Protein AF-A0A1F2QYP4-F1 (afdb_monomer_lite)

Structure (mmCIF, N/CA/C/O backbone):
data_AF-A0A1F2QYP4-F1
#
_entry.id   AF-A0A1F2QYP4-F1
#
loop_
_atom_site.group_PDB
_atom_site.id
_atom_site.type_symbol
_atom_site.label_atom_id
_atom_site.label_alt_id
_atom_site.label_comp_id
_atom_site.label_asym_id
_atom_site.label_entity_id
_atom_site.label_seq_id
_atom_site.pdbx_PDB_ins_code
_atom_site.Cartn_x
_atom_site.Cartn_y
_atom_site.Cartn_z
_atom_site.occupancy
_atom_site.B_iso_or_equiv
_atom_site.auth_seq_id
_atom_site.auth_comp_id
_atom_site.auth_asym_id
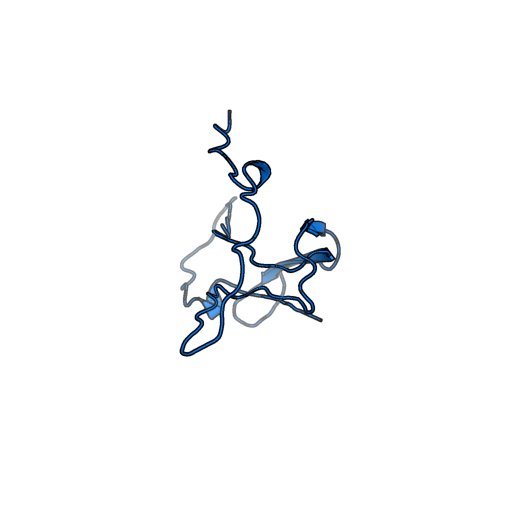_atom_site.auth_atom_id
_atom_site.pdbx_PDB_model_num
ATOM 1 N N . MET A 1 1 ? 8.974 -5.813 8.670 1.00 80.56 1 MET A N 1
ATOM 2 C CA . MET A 1 1 ? 7.892 -6.670 8.134 1.00 80.56 1 MET A CA 1
ATOM 3 C C . MET A 1 1 ? 7.254 -5.923 6.978 1.00 80.56 1 MET A C 1
ATOM 5 O O . MET A 1 1 ? 6.977 -4.745 7.155 1.00 80.56 1 MET A O 1
ATOM 9 N N . GLN A 1 2 ? 7.101 -6.557 5.816 1.00 88.19 2 GLN A N 1
ATOM 10 C CA . GLN A 1 2 ? 6.450 -5.945 4.651 1.00 88.19 2 GLN A CA 1
ATOM 11 C C . GLN A 1 2 ? 4.939 -6.205 4.720 1.00 88.19 2 GLN A C 1
ATOM 13 O O . GLN A 1 2 ? 4.536 -7.278 5.169 1.00 88.19 2 GLN A O 1
ATOM 18 N N . VAL A 1 3 ? 4.120 -5.226 4.326 1.00 92.69 3 VAL A N 1
ATOM 19 C CA . VAL A 1 3 ? 2.645 -5.342 4.365 1.00 92.69 3 VAL A CA 1
ATOM 20 C C . VAL A 1 3 ? 2.063 -5.589 2.978 1.00 92.69 3 VAL A C 1
ATOM 22 O O . VAL A 1 3 ? 1.154 -6.395 2.825 1.00 92.69 3 VAL A O 1
ATOM 25 N N . TYR A 1 4 ? 2.604 -4.906 1.975 1.00 93.94 4 TYR A N 1
ATOM 26 C CA . TYR A 1 4 ? 2.230 -5.042 0.577 1.00 93.94 4 TYR A CA 1
ATOM 27 C C . TYR A 1 4 ? 3.434 -4.678 -0.291 1.00 93.94 4 TYR A C 1
ATOM 29 O O . TYR A 1 4 ? 4.237 -3.828 0.094 1.00 93.94 4 TYR A O 1
ATOM 37 N N . GLY A 1 5 ? 3.542 -5.318 -1.449 1.00 94.75 5 GLY A N 1
ATOM 38 C CA . GLY A 1 5 ? 4.544 -5.024 -2.461 1.00 94.75 5 GLY A CA 1
ATOM 39 C C . GLY A 1 5 ? 4.055 -5.539 -3.806 1.00 94.75 5 GLY A C 1
ATOM 40 O O . GLY A 1 5 ? 3.481 -6.624 -3.881 1.00 94.75 5 GLY A O 1
ATOM 41 N N . THR A 1 6 ? 4.266 -4.749 -4.851 1.00 96.00 6 THR A N 1
ATOM 42 C CA . THR A 1 6 ? 3.953 -5.112 -6.233 1.00 96.00 6 THR A CA 1
ATOM 43 C C . THR A 1 6 ? 5.010 -4.524 -7.161 1.00 96.00 6 THR A C 1
ATOM 45 O O . THR A 1 6 ? 5.795 -3.662 -6.759 1.00 96.00 6 THR A O 1
ATOM 48 N N . ASN A 1 7 ? 5.043 -4.996 -8.397 1.00 95.81 7 ASN A N 1
ATOM 49 C CA . ASN A 1 7 ? 5.778 -4.384 -9.490 1.00 95.81 7 ASN A CA 1
ATOM 50 C C . ASN A 1 7 ? 5.115 -4.777 -10.815 1.00 95.81 7 ASN A C 1
ATOM 52 O O . ASN A 1 7 ? 4.218 -5.618 -10.868 1.00 95.81 7 ASN A O 1
ATOM 56 N N . THR A 1 8 ? 5.587 -4.179 -11.901 1.00 95.69 8 THR A N 1
ATOM 57 C CA . THR A 1 8 ? 5.034 -4.408 -13.236 1.00 95.69 8 THR A CA 1
ATOM 58 C C . THR A 1 8 ? 5.177 -5.856 -13.719 1.00 95.69 8 THR A C 1
ATOM 60 O O . THR A 1 8 ? 4.316 -6.317 -14.458 1.00 95.69 8 THR A O 1
ATOM 63 N N . ASP A 1 9 ? 6.209 -6.600 -13.307 1.00 94.00 9 ASP A N 1
ATOM 64 C CA . ASP A 1 9 ? 6.396 -8.004 -13.711 1.00 94.00 9 ASP A CA 1
ATOM 65 C C . ASP A 1 9 ? 5.449 -8.952 -12.948 1.00 94.00 9 ASP A C 1
ATOM 67 O O . ASP A 1 9 ? 4.870 -9.841 -13.568 1.00 94.00 9 ASP A O 1
ATOM 71 N N . ILE A 1 10 ? 5.213 -8.716 -11.647 1.00 95.12 10 ILE A N 1
ATOM 72 C CA . ILE A 1 10 ? 4.224 -9.446 -10.824 1.00 95.12 10 ILE A CA 1
ATOM 73 C C . ILE A 1 10 ? 2.809 -9.272 -11.388 1.00 95.12 10 ILE A C 1
ATOM 75 O O . ILE A 1 10 ? 2.028 -10.220 -11.388 1.00 95.12 10 ILE A O 1
ATOM 79 N N . GLU A 1 11 ? 2.487 -8.075 -11.881 1.00 96.31 11 GLU A N 1
ATOM 80 C CA . GLU A 1 11 ? 1.193 -7.760 -12.503 1.00 96.31 11 GLU A CA 1
ATOM 81 C C . GLU A 1 11 ? 1.146 -8.077 -14.009 1.00 96.31 11 GLU A C 1
ATOM 83 O O . GLU A 1 11 ? 0.244 -7.647 -14.724 1.00 96.31 11 GLU A O 1
ATOM 88 N N . ASP A 1 12 ? 2.110 -8.851 -14.507 1.00 96.00 12 ASP A N 1
ATOM 89 C CA . ASP A 1 12 ? 2.164 -9.349 -15.879 1.00 96.00 12 ASP A CA 1
ATOM 90 C C . ASP A 1 12 ? 2.268 -8.293 -16.997 1.00 96.00 12 ASP A C 1
ATOM 92 O O . ASP A 1 12 ? 2.138 -8.614 -18.187 1.00 96.00 12 ASP A O 1
ATOM 96 N N . PHE A 1 13 ? 2.629 -7.050 -16.674 1.00 94.88 13 PHE A N 1
ATOM 97 C CA . PHE A 1 13 ? 2.972 -6.061 -17.691 1.00 94.88 13 PHE A CA 1
ATOM 98 C C . PHE A 1 13 ? 4.220 -6.506 -18.462 1.00 94.88 13 PHE A C 1
ATOM 100 O O . PHE A 1 13 ? 5.200 -7.013 -17.911 1.00 94.88 13 PHE A O 1
ATOM 107 N N . ARG A 1 14 ? 4.199 -6.314 -19.785 1.00 92.31 14 ARG A N 1
ATOM 108 C CA . ARG A 1 14 ? 5.314 -6.673 -20.668 1.00 92.31 14 ARG A CA 1
ATOM 109 C C . ARG A 1 14 ? 6.006 -5.404 -21.164 1.00 92.31 14 ARG A C 1
ATOM 111 O O . ARG A 1 14 ? 5.392 -4.648 -21.917 1.00 92.31 14 ARG A O 1
ATOM 118 N N . PRO A 1 15 ? 7.265 -5.146 -20.766 1.00 88.69 15 PRO A N 1
ATOM 119 C CA . PRO A 1 15 ? 7.976 -3.963 -21.223 1.00 88.69 15 PRO A CA 1
ATOM 120 C C . PRO A 1 15 ? 8.277 -4.087 -22.719 1.00 88.69 15 PRO A C 1
ATOM 122 O O . PRO A 1 15 ? 8.824 -5.093 -23.168 1.00 88.69 15 PRO A O 1
ATOM 125 N N . VAL A 1 16 ? 7.934 -3.054 -23.488 1.00 91.38 16 VAL A N 1
ATOM 126 C CA . VAL A 1 16 ? 8.218 -2.995 -24.932 1.00 91.38 16 VAL A CA 1
ATOM 127 C C . VAL A 1 16 ? 9.458 -2.145 -25.194 1.00 91.38 16 VAL A C 1
ATOM 129 O O . VAL A 1 16 ? 10.409 -2.598 -25.826 1.00 91.38 16 VAL A O 1
ATOM 132 N N . ARG A 1 17 ? 9.462 -0.903 -24.700 1.00 90.25 17 ARG A N 1
ATOM 133 C CA . ARG A 1 17 ? 10.571 0.044 -24.838 1.00 90.25 17 ARG A CA 1
ATOM 134 C C . ARG A 1 17 ? 10.410 1.176 -23.826 1.00 90.25 17 ARG A C 1
ATOM 136 O O . ARG A 1 17 ? 9.295 1.630 -23.600 1.00 90.25 17 ARG A O 1
ATOM 143 N N . LEU A 1 18 ? 11.527 1.670 -23.305 1.00 89.19 18 LEU A N 1
ATOM 144 C CA . LEU A 1 18 ? 11.636 2.976 -22.657 1.00 89.19 18 LEU A CA 1
ATOM 145 C C . LEU A 1 18 ? 12.701 3.777 -23.415 1.00 89.19 18 LEU A C 1
ATOM 147 O O . LEU A 1 18 ? 13.763 3.239 -23.732 1.00 89.19 18 LEU A O 1
ATOM 151 N N . ALA A 1 19 ? 12.409 5.025 -23.766 1.00 93.44 19 ALA A N 1
ATOM 152 C CA . ALA A 1 19 ? 13.358 5.921 -24.417 1.00 93.44 19 ALA A CA 1
ATOM 153 C C . ALA A 1 19 ? 13.083 7.360 -23.974 1.00 93.44 19 ALA A C 1
ATOM 155 O O . ALA A 1 19 ? 11.945 7.808 -24.066 1.00 93.44 19 ALA A O 1
ATOM 156 N N . GLY A 1 20 ? 14.125 8.070 -23.538 1.00 94.94 20 GLY A N 1
ATOM 157 C CA . GLY A 1 20 ? 13.979 9.403 -22.953 1.00 94.94 20 GLY A CA 1
ATOM 158 C C . GLY A 1 20 ? 13.383 9.366 -21.543 1.00 94.94 20 GLY A C 1
ATOM 159 O O . GLY A 1 20 ? 13.492 8.359 -20.842 1.00 94.94 20 GLY A O 1
ATOM 160 N N . GLU A 1 21 ? 12.783 10.481 -21.136 1.00 95.75 21 GLU A N 1
ATOM 161 C CA . GLU A 1 21 ? 12.120 10.644 -19.841 1.00 95.75 21 GLU A CA 1
ATOM 162 C C . GLU A 1 21 ? 10.731 9.993 -19.840 1.00 95.75 21 GLU A C 1
ATOM 164 O O . GLU A 1 21 ? 10.035 9.969 -20.856 1.00 95.75 21 GLU A O 1
ATOM 169 N N . GLY A 1 22 ? 10.318 9.466 -18.688 1.00 93.69 22 GLY A N 1
ATOM 170 C CA . GLY A 1 22 ? 9.008 8.852 -18.519 1.00 93.69 22 GLY A CA 1
ATOM 171 C C . GLY A 1 22 ? 8.573 8.845 -17.060 1.00 93.69 22 GLY A C 1
ATOM 172 O O . GLY A 1 22 ? 9.401 8.883 -16.153 1.00 93.69 22 GLY A O 1
ATOM 173 N N . GLU A 1 23 ? 7.262 8.778 -16.848 1.00 95.31 23 GLU A N 1
ATOM 174 C CA . GLU A 1 23 ? 6.647 8.706 -15.526 1.00 95.31 23 GLU A CA 1
ATOM 175 C C . GLU A 1 23 ? 5.874 7.390 -15.388 1.00 95.31 23 GLU A C 1
ATOM 177 O O . GLU A 1 23 ? 5.125 6.996 -16.284 1.00 95.31 23 GLU A O 1
ATOM 182 N N . VAL A 1 24 ? 6.039 6.718 -14.248 1.00 94.62 24 VAL A N 1
ATOM 183 C CA . VAL A 1 24 ? 5.231 5.562 -13.850 1.00 94.62 24 VAL A CA 1
ATOM 184 C C . VAL A 1 24 ? 4.480 5.939 -12.581 1.00 94.62 24 VAL A C 1
ATOM 186 O O . VAL A 1 24 ? 5.093 6.345 -11.596 1.00 94.62 24 VAL A O 1
ATOM 189 N N . ARG A 1 25 ? 3.154 5.789 -12.599 1.00 96.44 25 ARG A N 1
ATOM 190 C CA . ARG A 1 25 ? 2.279 6.099 -11.465 1.00 96.44 25 ARG A CA 1
ATOM 191 C C . ARG A 1 25 ? 1.572 4.834 -10.989 1.00 96.44 25 ARG A C 1
ATOM 193 O O . ARG A 1 25 ? 0.919 4.165 -11.784 1.00 96.44 25 ARG A O 1
ATOM 200 N N . LEU A 1 26 ? 1.677 4.544 -9.693 1.00 95.06 26 LEU A N 1
ATOM 201 C CA . LEU A 1 26 ? 0.869 3.540 -9.000 1.00 95.06 26 LEU A CA 1
ATOM 202 C C . LEU A 1 26 ? -0.187 4.263 -8.159 1.00 95.06 26 LEU A C 1
ATOM 204 O O . LEU A 1 26 ? 0.160 5.001 -7.238 1.00 95.06 26 LEU A O 1
ATOM 208 N N . THR A 1 27 ? -1.462 4.029 -8.457 1.00 95.38 27 THR A N 1
ATOM 209 C CA . THR A 1 27 ? -2.585 4.538 -7.660 1.00 95.38 27 THR A CA 1
ATOM 210 C C . THR A 1 27 ? -3.132 3.413 -6.791 1.00 95.38 27 THR A C 1
ATOM 212 O O . THR A 1 27 ? -3.522 2.368 -7.304 1.00 95.38 27 THR A O 1
ATOM 215 N N . LEU A 1 28 ? -3.175 3.622 -5.474 1.00 91.94 28 LEU A N 1
ATOM 216 C CA . LEU A 1 28 ? -3.800 2.693 -4.532 1.00 91.94 28 LEU A CA 1
ATOM 217 C C . LEU A 1 28 ? -5.178 3.235 -4.146 1.00 91.94 28 LEU A C 1
ATOM 219 O O . LEU A 1 28 ? -5.263 4.190 -3.379 1.00 91.94 28 LEU A O 1
ATOM 223 N N . GLU A 1 29 ? -6.250 2.616 -4.648 1.00 89.50 29 GLU A N 1
ATOM 224 C CA . GLU A 1 29 ? -7.634 3.068 -4.397 1.00 89.50 29 GLU A CA 1
ATOM 225 C C . GLU A 1 29 ? -8.033 3.012 -2.914 1.00 89.50 29 GLU A C 1
ATOM 227 O O . GLU A 1 29 ? -8.916 3.733 -2.458 1.00 89.50 29 GLU A O 1
ATOM 232 N N . GLY A 1 30 ? -7.371 2.162 -2.127 1.00 87.12 30 GLY A N 1
ATOM 233 C CA . GLY A 1 30 ? -7.599 2.078 -0.695 1.00 87.12 30 GLY A CA 1
ATOM 234 C C . GLY A 1 30 ? -6.452 1.384 0.014 1.00 87.12 30 GLY A C 1
ATOM 235 O O . GLY A 1 30 ? -6.175 0.212 -0.220 1.00 87.12 30 GLY A O 1
ATOM 236 N N . LEU A 1 31 ? -5.808 2.093 0.937 1.00 86.75 31 LEU A N 1
ATOM 237 C CA . LEU A 1 31 ? -4.589 1.602 1.570 1.00 86.75 31 LEU A CA 1
ATOM 238 C C . LEU A 1 31 ? -4.853 0.540 2.655 1.00 86.75 31 LEU A C 1
ATOM 240 O O . LEU A 1 31 ? -4.009 -0.308 2.904 1.00 86.75 31 LEU A O 1
ATOM 244 N N . ARG A 1 32 ? -6.052 0.535 3.263 1.00 91.31 32 ARG A N 1
ATOM 245 C CA . ARG A 1 32 ? -6.544 -0.496 4.211 1.00 91.31 32 ARG A CA 1
ATOM 246 C C . ARG A 1 32 ? -5.516 -0.920 5.275 1.00 91.31 32 ARG A C 1
ATOM 248 O O . ARG A 1 32 ? -5.475 -2.079 5.679 1.00 91.31 32 ARG A O 1
ATOM 255 N N . LEU A 1 33 ? -4.708 0.020 5.751 1.00 94.19 33 LEU A N 1
ATOM 256 C CA . LEU A 1 33 ? -3.721 -0.203 6.804 1.00 94.19 33 LEU A CA 1
ATOM 257 C C . LEU A 1 33 ? -4.300 0.132 8.178 1.00 94.19 33 LEU A C 1
ATOM 259 O O . LEU A 1 33 ? -5.187 0.977 8.313 1.00 94.19 33 LEU A O 1
ATOM 263 N N . VAL A 1 34 ? -3.774 -0.528 9.204 1.00 95.44 34 VAL A N 1
ATOM 264 C CA . VAL A 1 34 ? -4.032 -0.172 10.607 1.00 95.44 34 VAL A CA 1
ATOM 265 C C . VAL A 1 34 ? -3.258 1.108 10.967 1.00 95.44 34 VAL A C 1
ATOM 267 O O . VAL A 1 34 ? -2.306 1.478 10.279 1.00 95.44 34 VAL A O 1
ATOM 270 N N . GLU A 1 35 ? -3.665 1.820 12.023 1.00 94.62 35 GLU A N 1
ATOM 271 C CA . GLU A 1 35 ? -2.935 2.997 12.522 1.00 94.62 35 GLU A CA 1
ATOM 272 C C . GLU A 1 35 ? -1.450 2.686 12.753 1.00 94.62 35 GLU A C 1
ATOM 274 O O . GLU A 1 35 ? -1.102 1.688 13.381 1.00 94.62 35 GLU A O 1
ATOM 279 N N . GLY A 1 36 ? -0.571 3.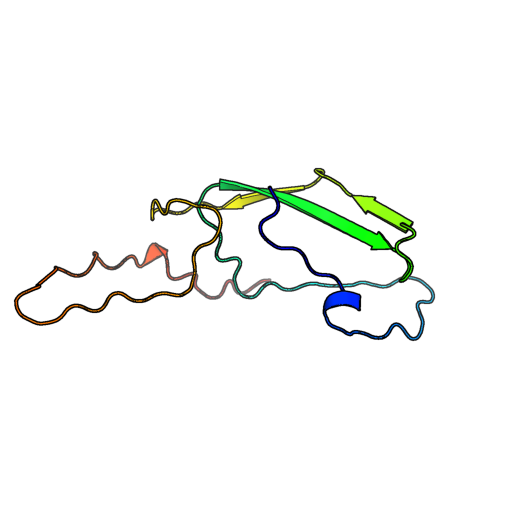555 12.252 1.00 94.31 36 GLY A N 1
ATOM 280 C CA . GLY A 1 36 ? 0.868 3.338 12.338 1.00 94.31 36 GLY A CA 1
ATOM 281 C C . GLY A 1 36 ? 1.691 4.265 11.451 1.00 94.31 36 GLY A C 1
ATOM 282 O O . GLY A 1 36 ? 1.165 5.106 10.723 1.00 94.31 36 GLY A O 1
ATOM 283 N N . THR A 1 37 ? 3.012 4.112 11.535 1.00 95.12 37 THR A N 1
ATOM 284 C CA . THR A 1 37 ? 3.961 4.713 10.587 1.00 95.12 37 THR A CA 1
ATOM 285 C C . THR A 1 37 ? 4.528 3.601 9.715 1.00 95.12 37 THR A C 1
ATOM 287 O O . THR A 1 37 ? 5.050 2.618 10.237 1.00 95.12 37 THR A O 1
ATOM 290 N N . TYR A 1 38 ? 4.411 3.764 8.404 1.00 95.00 38 TYR A N 1
ATOM 291 C CA . TYR A 1 38 ? 4.846 2.810 7.392 1.00 95.00 38 TYR A CA 1
ATOM 292 C C . TYR A 1 38 ? 5.960 3.433 6.565 1.00 95.00 38 TYR A C 1
ATOM 294 O O . TYR A 1 38 ? 5.939 4.638 6.313 1.00 95.00 38 TYR A O 1
ATOM 302 N N . LEU A 1 39 ? 6.922 2.616 6.152 1.00 95.88 39 LEU A N 1
ATOM 303 C CA . LEU A 1 39 ? 7.959 3.021 5.211 1.00 95.88 39 LEU A CA 1
ATOM 304 C C . LEU A 1 39 ? 7.561 2.593 3.802 1.00 95.88 39 LEU A C 1
ATOM 306 O O . LEU A 1 39 ? 6.902 1.565 3.634 1.00 95.88 39 LEU A O 1
ATOM 310 N N . VAL A 1 40 ? 7.959 3.390 2.816 1.00 95.44 40 VAL A N 1
ATOM 311 C CA . VAL A 1 40 ? 7.744 3.094 1.399 1.00 95.44 40 VAL A CA 1
ATOM 312 C C . VAL A 1 40 ? 9.101 2.921 0.733 1.00 95.44 40 VAL A C 1
ATOM 314 O O . VAL A 1 40 ? 9.937 3.825 0.782 1.00 95.44 40 VAL A O 1
ATOM 317 N N . ASP A 1 41 ? 9.276 1.762 0.105 1.00 95.94 41 ASP A N 1
ATOM 318 C CA . ASP A 1 41 ? 10.422 1.448 -0.741 1.00 95.94 41 ASP A CA 1
ATOM 319 C C . ASP A 1 41 ? 9.986 1.541 -2.209 1.00 95.94 41 ASP A C 1
ATOM 321 O O . ASP A 1 41 ? 8.899 1.081 -2.567 1.00 95.94 41 ASP A O 1
ATOM 325 N N . VAL A 1 42 ? 10.824 2.137 -3.060 1.00 95.56 42 VAL A N 1
ATOM 326 C CA . VAL A 1 42 ? 10.575 2.273 -4.505 1.00 95.56 42 VAL A CA 1
ATOM 327 C C . VAL A 1 42 ? 11.832 1.875 -5.260 1.00 95.56 42 VAL A C 1
ATOM 329 O O . VAL A 1 42 ? 12.935 2.257 -4.878 1.00 95.56 42 VAL A O 1
ATOM 332 N N . ALA A 1 43 ? 11.675 1.113 -6.340 1.00 95.00 43 ALA A N 1
ATOM 333 C CA . ALA A 1 43 ? 12.801 0.632 -7.122 1.00 95.00 43 ALA A CA 1
ATOM 334 C C . ALA A 1 43 ? 12.480 0.555 -8.612 1.00 95.00 43 ALA A C 1
ATOM 336 O O . ALA A 1 43 ? 11.369 0.197 -9.005 1.00 95.00 43 ALA A O 1
ATOM 337 N N . ALA A 1 44 ? 13.495 0.816 -9.430 1.00 94.25 44 ALA A N 1
ATOM 338 C CA . ALA A 1 44 ? 13.500 0.516 -10.851 1.00 94.25 44 ALA A CA 1
ATOM 339 C C . ALA A 1 44 ? 14.570 -0.544 -11.108 1.00 94.25 44 ALA A C 1
ATOM 341 O O . ALA A 1 44 ? 15.725 -0.386 -10.715 1.00 94.25 44 ALA A O 1
ATOM 342 N N . HIS A 1 45 ? 14.202 -1.635 -11.769 1.00 91.19 45 HIS A N 1
ATOM 343 C CA . HIS A 1 45 ? 15.118 -2.734 -12.041 1.00 91.19 45 HIS A CA 1
ATOM 344 C C . HIS A 1 45 ? 14.808 -3.383 -13.385 1.00 91.19 45 HIS A C 1
ATOM 346 O O . HIS A 1 45 ? 13.703 -3.280 -13.923 1.00 91.19 45 HIS A O 1
ATOM 352 N N . LYS A 1 46 ? 15.806 -4.059 -13.942 1.00 87.25 46 LYS A N 1
ATOM 353 C CA . LYS A 1 46 ? 15.627 -4.941 -15.086 1.00 87.25 46 LYS A CA 1
ATOM 354 C C . LYS A 1 46 ? 14.855 -6.186 -14.648 1.00 87.25 46 LYS A C 1
ATOM 356 O O . LYS A 1 46 ? 14.926 -6.611 -13.496 1.00 87.25 46 LYS A O 1
ATOM 361 N N . ARG A 1 47 ? 14.171 -6.822 -15.601 1.00 83.25 47 ARG A N 1
ATOM 362 C CA . ARG A 1 47 ? 13.382 -8.045 -15.378 1.00 83.25 47 ARG A CA 1
ATOM 363 C C . ARG A 1 47 ? 14.164 -9.194 -14.728 1.00 83.25 47 ARG A C 1
ATOM 365 O O . ARG A 1 47 ? 13.583 -9.996 -14.016 1.00 83.25 47 ARG A O 1
ATOM 372 N N . ASP A 1 48 ? 15.475 -9.270 -14.947 1.00 84.06 48 ASP A N 1
ATOM 373 C CA . ASP A 1 48 ? 16.344 -10.272 -14.310 1.00 84.06 48 ASP A CA 1
ATOM 374 C C . ASP A 1 48 ? 16.703 -9.946 -12.845 1.00 84.06 48 ASP A C 1
ATOM 376 O O . ASP A 1 48 ? 17.482 -10.668 -12.230 1.00 84.06 48 ASP A O 1
ATOM 380 N N . GLY A 1 49 ? 16.142 -8.872 -12.280 1.00 81.44 49 GLY A N 1
ATOM 381 C CA . GLY A 1 49 ? 16.389 -8.434 -10.909 1.00 81.44 49 GLY A CA 1
ATOM 382 C C . GLY A 1 49 ? 17.511 -7.405 -10.769 1.00 81.44 49 GLY A C 1
ATOM 383 O O . GLY A 1 49 ? 17.676 -6.862 -9.681 1.00 81.44 49 GLY A O 1
ATOM 384 N N . THR A 1 50 ? 18.260 -7.093 -11.833 1.00 86.69 50 THR A N 1
ATOM 385 C CA . THR A 1 50 ? 19.357 -6.110 -11.769 1.00 86.69 50 THR A CA 1
ATOM 386 C C . THR A 1 50 ? 18.816 -4.706 -11.470 1.00 86.69 50 THR A C 1
ATOM 388 O O . THR A 1 50 ? 18.076 -4.175 -12.303 1.00 86.69 50 THR A O 1
ATOM 391 N N . PRO A 1 51 ? 19.161 -4.073 -10.332 1.00 88.06 51 PRO A N 1
ATOM 392 C CA . PRO A 1 51 ? 18.633 -2.760 -9.982 1.00 88.06 51 PRO A CA 1
ATOM 393 C C . PRO A 1 51 ? 19.266 -1.662 -10.842 1.00 88.06 51 PRO A C 1
ATOM 395 O O . PRO A 1 51 ? 20.475 -1.658 -11.070 1.00 88.06 51 PRO A O 1
ATOM 398 N N . TYR A 1 52 ? 18.443 -0.721 -11.296 1.00 90.50 52 TYR A N 1
ATOM 399 C CA . TYR A 1 52 ? 18.902 0.561 -11.830 1.00 90.50 52 TYR A CA 1
ATOM 400 C C . TYR A 1 52 ? 19.000 1.594 -10.716 1.00 90.50 52 TYR A C 1
ATOM 402 O O . TYR A 1 52 ? 20.016 2.272 -10.600 1.00 90.50 52 TYR A O 1
ATOM 410 N N . ASP A 1 53 ? 17.956 1.674 -9.892 1.00 92.88 53 ASP A N 1
ATOM 411 C CA . ASP A 1 53 ? 17.900 2.538 -8.722 1.00 92.88 53 ASP A CA 1
ATOM 412 C C . ASP A 1 53 ? 16.983 1.921 -7.661 1.00 92.88 53 ASP A C 1
ATOM 414 O O . ASP A 1 53 ? 16.018 1.217 -7.985 1.00 92.88 53 ASP A O 1
ATOM 418 N N . TYR A 1 54 ? 17.309 2.147 -6.393 1.00 94.00 54 TYR A N 1
ATOM 419 C CA . TYR A 1 54 ? 16.617 1.539 -5.265 1.00 94.00 54 TYR A CA 1
ATOM 420 C C . TYR A 1 54 ? 16.582 2.496 -4.073 1.00 94.00 54 TYR A C 1
ATOM 422 O O . TYR A 1 54 ? 17.583 2.726 -3.395 1.00 94.00 54 TYR A O 1
ATOM 430 N N . HIS A 1 55 ? 15.400 3.025 -3.781 1.00 95.00 55 HIS A N 1
ATOM 431 C CA . HIS A 1 55 ? 15.139 3.884 -2.636 1.00 95.00 55 HIS A CA 1
ATOM 432 C C . HIS A 1 55 ? 14.546 3.048 -1.504 1.00 95.00 55 HIS A C 1
ATOM 434 O O . HIS A 1 55 ? 13.359 2.723 -1.523 1.00 95.00 55 HIS A O 1
ATOM 440 N N . GLN A 1 56 ? 15.372 2.709 -0.511 1.00 93.38 56 GLN A N 1
ATOM 441 C CA . GLN A 1 56 ? 14.958 1.911 0.644 1.00 93.38 56 GLN A CA 1
ATOM 442 C C . GLN A 1 56 ? 14.890 2.750 1.920 1.00 93.38 56 GLN A C 1
ATOM 444 O O . GLN A 1 56 ? 15.870 3.384 2.305 1.00 93.38 56 GLN A O 1
ATOM 449 N N . GLY A 1 57 ? 13.746 2.729 2.604 1.00 89.94 57 GLY A N 1
ATOM 450 C CA . GLY A 1 57 ? 13.546 3.377 3.900 1.00 89.94 57 GLY A CA 1
ATOM 451 C C . GLY A 1 57 ? 13.606 4.907 3.869 1.00 89.94 57 GLY A C 1
ATOM 452 O O . GLY A 1 57 ? 13.726 5.527 4.923 1.00 89.94 57 GLY A O 1
ATOM 453 N N . LEU A 1 58 ? 13.532 5.519 2.683 1.00 94.50 58 LEU A N 1
ATOM 454 C CA . LEU A 1 58 ? 13.681 6.968 2.506 1.00 94.50 58 LEU A CA 1
ATOM 455 C C . LEU A 1 58 ? 12.376 7.741 2.713 1.00 94.50 58 LEU A C 1
ATOM 457 O O . LEU A 1 58 ? 12.403 8.944 2.967 1.00 94.50 58 LEU A O 1
ATOM 461 N N . TYR A 1 59 ? 11.235 7.061 2.624 1.00 95.44 59 TYR A N 1
ATOM 462 C CA . TYR A 1 59 ? 9.922 7.690 2.669 1.00 95.44 59 TYR A CA 1
ATOM 463 C C . TYR A 1 59 ? 9.072 7.081 3.771 1.00 95.44 59 TYR A C 1
ATOM 465 O O . TYR A 1 59 ? 9.119 5.874 4.015 1.00 95.44 59 TYR A O 1
ATOM 473 N N . SER A 1 60 ? 8.263 7.917 4.422 1.00 94.56 60 SER A N 1
ATOM 474 C CA . SER A 1 60 ? 7.337 7.467 5.455 1.00 94.56 60 SER A CA 1
ATOM 475 C C . SER A 1 60 ? 5.939 8.037 5.262 1.00 94.56 60 SER A C 1
ATOM 477 O O . SER A 1 60 ? 5.755 9.177 4.842 1.00 94.56 60 SER A O 1
ATOM 479 N N . LEU A 1 61 ? 4.959 7.216 5.613 1.00 91.88 61 LEU A N 1
ATOM 480 C CA . LEU A 1 61 ? 3.538 7.515 5.641 1.00 91.88 61 LEU A CA 1
ATOM 481 C C . LEU A 1 61 ? 3.049 7.313 7.073 1.00 91.88 61 LEU A C 1
ATOM 483 O O . LEU A 1 61 ? 3.324 6.281 7.688 1.00 91.88 61 LEU A O 1
ATOM 487 N N . ARG A 1 62 ? 2.236 8.241 7.584 1.00 93.88 62 ARG A N 1
ATOM 488 C CA . ARG A 1 62 ? 1.511 8.049 8.844 1.00 93.88 62 ARG A CA 1
ATOM 489 C C . ARG A 1 62 ? 0.026 7.825 8.586 1.00 93.88 62 ARG A C 1
ATOM 491 O O . ARG A 1 62 ? -0.658 8.717 8.102 1.00 93.88 62 ARG A O 1
ATOM 498 N N . VAL A 1 63 ? -0.473 6.669 9.006 1.00 92.69 63 VAL A N 1
ATOM 499 C CA . VAL A 1 63 ? -1.900 6.334 9.024 1.00 92.69 63 VAL A CA 1
ATOM 500 C C . VAL A 1 63 ? -2.436 6.617 10.420 1.00 92.69 63 VAL A C 1
ATOM 502 O O . VAL A 1 63 ? -1.884 6.127 11.404 1.00 92.69 63 VAL A O 1
ATOM 505 N N . LYS A 1 64 ? -3.512 7.400 10.514 1.00 89.75 64 LYS A N 1
ATOM 506 C CA . LYS A 1 64 ? -4.237 7.661 11.764 1.00 89.75 64 LYS A CA 1
ATOM 507 C C . LYS A 1 64 ? -5.604 6.991 11.693 1.00 89.75 64 LYS A C 1
ATOM 509 O O . LYS A 1 64 ? -6.269 7.077 10.666 1.00 89.75 64 LYS A O 1
ATOM 514 N N . SER A 1 65 ? -6.032 6.344 12.774 1.00 86.69 65 SER A N 1
ATOM 515 C CA . SER A 1 65 ? -7.357 5.727 12.860 1.00 86.69 65 SER A CA 1
ATOM 516 C C . SER A 1 65 ? -7.911 5.821 14.279 1.00 86.69 65 SER A C 1
ATOM 518 O O . SER A 1 65 ? -7.268 5.469 15.271 1.00 86.69 65 SER A O 1
ATOM 520 N N . ARG A 1 66 ? -9.173 6.243 14.395 1.00 82.75 66 ARG A N 1
ATOM 521 C CA . ARG A 1 66 ? -9.899 6.171 15.673 1.00 82.75 66 ARG A CA 1
ATOM 522 C C . ARG A 1 66 ? -10.303 4.748 16.038 1.00 82.75 66 ARG A C 1
ATOM 524 O O . ARG A 1 66 ? -10.543 4.467 17.208 1.00 82.75 66 ARG A O 1
ATOM 531 N N . THR A 1 67 ? -10.383 3.851 15.061 1.00 88.19 67 THR A N 1
ATOM 532 C CA . THR A 1 67 ? -10.568 2.429 15.335 1.00 88.19 67 THR A CA 1
ATOM 533 C C . THR A 1 67 ? -9.218 1.812 15.664 1.00 88.19 67 THR A C 1
ATOM 535 O O . THR A 1 67 ? -8.274 1.921 14.880 1.00 88.19 67 THR A O 1
ATOM 538 N N . LYS A 1 68 ? -9.135 1.186 16.837 1.00 88.94 68 LYS A N 1
ATOM 539 C CA . LYS A 1 68 ? -7.918 0.566 17.364 1.00 88.94 68 LYS A CA 1
ATOM 540 C C . LYS A 1 68 ? -7.858 -0.908 16.979 1.00 88.94 68 LYS A C 1
ATOM 542 O O . LYS A 1 68 ? -7.889 -1.785 17.836 1.00 88.94 68 LYS A O 1
ATOM 547 N N . ASP A 1 69 ? -7.850 -1.160 15.671 1.00 93.69 69 ASP A N 1
ATOM 548 C CA . ASP A 1 69 ? -7.600 -2.499 15.138 1.00 93.69 69 ASP A CA 1
ATOM 549 C C . ASP A 1 69 ? -6.203 -2.975 15.560 1.00 93.69 69 ASP A C 1
ATOM 551 O O . ASP A 1 69 ? -5.287 -2.173 15.749 1.00 93.69 69 ASP A O 1
ATOM 555 N N . VAL A 1 70 ? -6.037 -4.288 15.691 1.00 93.69 70 VAL A N 1
ATOM 556 C CA . VAL A 1 70 ? -4.747 -4.917 15.989 1.00 93.69 70 VAL A CA 1
ATOM 557 C C . VAL A 1 70 ? -4.266 -5.648 14.740 1.00 93.69 70 VAL A C 1
ATOM 559 O O . VAL A 1 70 ? -5.018 -6.421 14.151 1.00 93.69 70 VAL A O 1
ATOM 562 N N . GLY A 1 71 ? -3.015 -5.410 14.342 1.00 93.56 71 GLY A N 1
ATOM 563 C CA . GLY A 1 71 ? -2.408 -5.978 13.135 1.00 93.56 71 GLY A CA 1
ATOM 564 C C . GLY A 1 71 ? -1.837 -4.898 12.215 1.00 93.56 71 GLY A C 1
ATOM 565 O O . GLY A 1 71 ? -1.620 -3.770 12.643 1.00 93.56 71 GLY A O 1
ATOM 566 N N . LEU A 1 72 ? -1.577 -5.257 10.954 1.00 93.75 72 LEU A N 1
ATOM 567 C CA . LEU A 1 72 ? -1.019 -4.347 9.937 1.00 93.75 72 LEU A CA 1
ATOM 568 C C . LEU A 1 72 ? -2.032 -3.989 8.841 1.00 93.75 72 LEU A C 1
ATOM 570 O O . LEU A 1 72 ? -2.048 -2.867 8.346 1.00 93.75 72 LEU A O 1
ATOM 574 N N . TYR A 1 73 ? -2.898 -4.937 8.486 1.00 93.06 73 TYR A N 1
ATOM 575 C CA . TYR A 1 73 ? -3.889 -4.813 7.422 1.00 93.06 73 TYR A CA 1
ATOM 576 C C . TYR A 1 73 ? -5.303 -4.888 7.999 1.00 93.06 73 TYR A C 1
ATOM 578 O O . TYR A 1 73 ? -5.574 -5.684 8.899 1.00 93.06 73 TYR A O 1
ATOM 586 N N . ARG A 1 74 ? -6.209 -4.071 7.456 1.00 92.69 74 ARG A N 1
ATOM 587 C CA . ARG A 1 74 ? -7.628 -4.016 7.806 1.00 92.69 74 ARG A CA 1
ATOM 588 C C . ARG A 1 74 ? -8.492 -4.465 6.617 1.00 92.69 74 ARG A C 1
ATOM 590 O O . ARG A 1 74 ? -8.930 -3.619 5.821 1.00 92.69 74 ARG A O 1
ATOM 597 N N . PRO A 1 75 ? -8.819 -5.768 6.523 1.00 92.06 75 PRO A N 1
ATOM 598 C CA . PRO A 1 75 ? -9.691 -6.291 5.479 1.00 92.06 75 PRO A CA 1
ATOM 599 C C . PRO A 1 75 ? -11.037 -5.568 5.424 1.00 92.06 75 PRO A C 1
ATOM 601 O O . PRO A 1 75 ? -11.535 -5.047 6.432 1.00 92.06 75 PRO A O 1
ATOM 604 N N . LEU A 1 76 ? -11.661 -5.558 4.247 1.00 91.25 76 LEU A N 1
ATOM 605 C CA . LEU A 1 76 ? -13.079 -5.228 4.145 1.00 91.25 76 LEU A CA 1
ATOM 606 C C . LEU A 1 76 ? -13.891 -6.315 4.849 1.00 91.25 76 LEU A C 1
ATOM 608 O O . LEU A 1 76 ? -13.817 -7.484 4.490 1.00 91.25 76 LEU A O 1
ATOM 612 N N . HIS A 1 77 ? -14.633 -5.929 5.882 1.00 93.56 77 HIS A N 1
ATOM 613 C CA . HIS A 1 77 ? -15.399 -6.857 6.702 1.00 93.56 77 HIS A CA 1
ATOM 614 C C . HIS A 1 77 ? -16.708 -6.222 7.159 1.00 93.56 77 HIS A C 1
ATOM 616 O O . HIS A 1 77 ? -16.848 -5.000 7.201 1.00 93.56 77 HIS A O 1
ATOM 622 N N . ARG A 1 78 ? -17.656 -7.083 7.527 1.00 93.06 78 ARG A N 1
ATOM 623 C CA . ARG A 1 78 ? -18.931 -6.719 8.141 1.00 93.06 78 ARG A CA 1
ATOM 624 C C . ARG A 1 78 ? -19.203 -7.662 9.304 1.00 93.06 78 ARG A C 1
ATOM 626 O O . ARG A 1 78 ? -18.863 -8.840 9.225 1.00 93.06 78 ARG A O 1
ATOM 633 N N . TRP A 1 79 ? -19.835 -7.149 10.349 1.00 93.12 79 TRP A N 1
ATOM 634 C CA . TRP A 1 79 ? -20.349 -7.969 11.440 1.00 93.12 79 TRP A CA 1
ATOM 635 C C . TRP A 1 79 ? -21.793 -8.371 11.137 1.00 93.12 79 TRP A C 1
ATOM 637 O O . TRP A 1 79 ? -22.564 -7.569 10.613 1.00 93.12 79 TRP A O 1
ATOM 647 N N . SER A 1 80 ? -22.162 -9.606 11.465 1.00 93.69 80 SER A N 1
ATOM 648 C CA . SER A 1 80 ? -23.540 -10.096 11.398 1.00 93.69 80 SER A CA 1
ATOM 649 C C . SER A 1 80 ? -23.876 -10.839 12.682 1.00 93.69 80 SER A C 1
ATOM 651 O O . SER A 1 80 ? -23.083 -11.666 13.132 1.00 93.69 80 SER A O 1
ATOM 653 N N . PHE A 1 81 ? -25.052 -10.572 13.241 1.00 94.88 81 PHE A N 1
ATOM 654 C CA . PHE A 1 81 ? -25.519 -11.154 14.499 1.00 94.88 81 PHE A CA 1
ATOM 655 C C . PHE A 1 81 ? -26.848 -11.879 14.265 1.00 94.88 81 PHE A C 1
ATOM 657 O O . PHE A 1 81 ? -27.640 -11.458 13.423 1.00 94.88 81 PHE A O 1
ATOM 664 N N . ALA A 1 82 ? -27.083 -12.979 14.980 1.00 95.56 82 ALA A N 1
ATOM 665 C CA . ALA A 1 82 ? -28.281 -13.805 14.844 1.00 95.56 82 ALA A CA 1
ATOM 666 C C . ALA A 1 82 ? -28.723 -14.374 16.203 1.00 95.56 82 ALA A C 1
ATOM 668 O O . ALA A 1 82 ? -27.935 -14.435 17.150 1.00 95.56 82 ALA A O 1
ATOM 669 N N . GLY A 1 83 ? -29.985 -14.808 16.292 1.00 95.19 83 GLY A N 1
ATOM 670 C CA . GLY A 1 83 ? -30.580 -15.339 17.521 1.00 95.19 83 GLY A CA 1
ATOM 671 C C . GLY A 1 83 ? -30.864 -14.242 18.550 1.00 95.19 83 GLY A C 1
ATOM 672 O O . GLY A 1 83 ? -31.388 -13.188 18.207 1.00 95.19 83 GLY A O 1
ATOM 673 N N . GLY A 1 84 ? -30.516 -14.491 19.814 1.00 95.62 84 GLY A N 1
ATOM 674 C CA . GLY A 1 84 ? -30.708 -13.543 20.920 1.00 95.62 84 GLY A CA 1
ATOM 675 C C . GLY A 1 84 ? -29.606 -12.487 21.077 1.00 95.62 84 GLY A C 1
ATOM 676 O O . GLY A 1 84 ? -29.532 -11.855 22.126 1.00 95.62 84 GLY A O 1
ATOM 677 N N . ILE A 1 85 ? -28.715 -12.322 20.093 1.00 97.31 85 ILE A N 1
ATOM 678 C CA . ILE A 1 85 ? -27.612 -11.355 20.162 1.00 97.31 85 ILE A CA 1
ATOM 679 C C . ILE A 1 85 ? -28.084 -10.011 19.608 1.00 97.31 85 ILE A C 1
ATOM 681 O O . ILE A 1 85 ? -28.379 -9.893 18.420 1.00 97.31 85 ILE A O 1
ATOM 685 N N . ALA A 1 86 ? -28.090 -8.991 20.464 1.00 92.50 86 ALA A N 1
ATOM 686 C CA . ALA A 1 86 ? -28.375 -7.614 20.089 1.00 92.50 86 ALA A CA 1
ATOM 687 C C . ALA A 1 86 ? -27.224 -6.699 20.526 1.00 92.50 86 ALA A C 1
ATOM 689 O O . ALA A 1 86 ? -26.819 -6.709 21.687 1.00 92.50 86 ALA A O 1
ATOM 690 N N . PHE A 1 87 ? -26.728 -5.887 19.593 1.00 91.69 87 PHE A N 1
ATOM 691 C CA . PHE A 1 87 ? -25.767 -4.820 19.857 1.00 91.69 87 PHE A CA 1
ATOM 692 C C . PHE A 1 87 ? -26.327 -3.499 19.341 1.00 91.69 87 PHE A C 1
ATOM 694 O O . PHE A 1 87 ? -26.940 -3.456 18.273 1.00 91.69 87 PHE A O 1
ATOM 701 N N . ALA A 1 88 ? -26.086 -2.415 20.076 1.00 91.06 88 ALA A N 1
ATOM 702 C CA . ALA A 1 88 ? -26.293 -1.082 19.532 1.00 91.06 88 ALA A CA 1
ATOM 703 C C . ALA A 1 88 ? -25.256 -0.826 18.421 1.00 91.06 88 ALA A C 1
ATOM 705 O O . ALA A 1 88 ? -24.088 -1.199 18.593 1.00 91.06 88 ALA A O 1
ATOM 706 N N . PRO A 1 89 ? -25.642 -0.207 17.290 1.00 86.56 89 PRO A N 1
ATOM 707 C CA . PRO A 1 89 ? -24.672 0.185 16.280 1.00 86.56 89 PRO A CA 1
ATOM 708 C C . PRO A 1 89 ? -23.684 1.205 16.870 1.00 86.56 89 PRO A C 1
ATOM 710 O O . PRO A 1 89 ? -24.043 1.955 17.786 1.00 86.56 89 PRO A O 1
ATOM 713 N N . PRO A 1 90 ? -22.440 1.266 16.363 1.00 85.31 90 PRO A N 1
ATOM 714 C CA . PRO A 1 90 ? -21.545 2.357 16.718 1.00 85.31 90 PRO A CA 1
ATOM 715 C C . PRO A 1 90 ? -22.194 3.691 16.328 1.00 85.31 90 PRO A C 1
ATOM 717 O O . PRO A 1 90 ? -22.887 3.770 15.313 1.00 85.31 90 PRO A O 1
ATOM 720 N N . ALA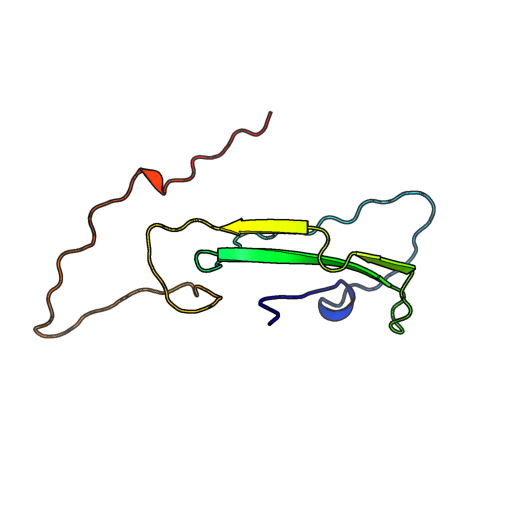 A 1 91 ? -21.957 4.738 17.121 1.00 84.75 91 ALA A N 1
ATOM 721 C CA . ALA A 1 91 ? -22.400 6.082 16.763 1.00 84.75 91 ALA A CA 1
ATOM 722 C C . ALA A 1 91 ? -21.891 6.449 15.350 1.00 84.75 91 ALA A C 1
ATOM 724 O O . ALA A 1 91 ? -20.734 6.120 15.043 1.00 84.75 91 ALA A O 1
ATOM 725 N N . PRO A 1 92 ? -22.715 7.105 14.506 1.00 80.44 92 PRO A N 1
ATOM 726 C CA . PRO A 1 92 ? -22.270 7.628 13.220 1.00 80.44 92 PRO A CA 1
ATOM 727 C C . PRO A 1 92 ? -21.023 8.494 13.396 1.00 80.44 92 PRO A C 1
ATOM 729 O O . PRO A 1 92 ? -20.880 9.204 14.393 1.00 80.44 92 PRO A O 1
ATOM 732 N N . ARG A 1 93 ? -20.098 8.406 12.443 1.00 71.19 93 ARG A N 1
ATOM 733 C CA . ARG A 1 93 ? -18.851 9.175 12.454 1.00 71.19 93 ARG A CA 1
ATOM 734 C C . ARG A 1 93 ? -18.759 9.960 11.151 1.00 71.19 93 ARG A C 1
ATOM 736 O O . ARG A 1 93 ? -18.066 9.523 10.243 1.00 71.19 93 ARG A O 1
ATOM 743 N N . GLU A 1 94 ? -19.473 11.083 11.079 1.00 71.81 94 GLU A N 1
ATOM 744 C CA . GLU A 1 94 ? -19.533 11.966 9.893 1.00 71.81 94 GLU A CA 1
ATOM 745 C C . GLU A 1 94 ? -18.139 12.455 9.462 1.00 71.81 94 GLU A C 1
ATOM 747 O O . GLU A 1 94 ? -17.849 12.617 8.290 1.00 71.81 94 GLU A O 1
ATOM 752 N N . GLU A 1 95 ? -17.210 12.581 10.407 1.00 61.91 95 GLU A N 1
ATOM 753 C CA . GLU A 1 95 ? -15.7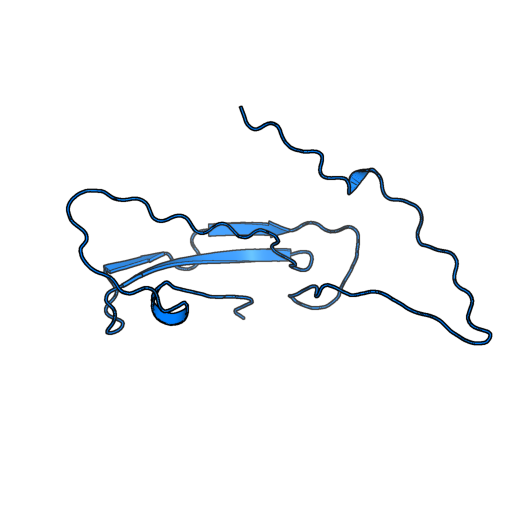95 12.899 10.166 1.00 61.91 95 GLU A CA 1
ATOM 754 C C . GLU A 1 95 ? -14.998 11.841 9.371 1.00 61.91 95 GLU A C 1
ATOM 756 O O . GLU A 1 95 ? -13.829 12.067 9.062 1.00 61.91 95 GLU A O 1
ATOM 761 N N . LEU A 1 96 ? -15.579 10.665 9.103 1.00 59.84 96 LEU A N 1
ATOM 762 C CA . LEU A 1 96 ? -14.993 9.633 8.239 1.00 59.84 96 LEU A CA 1
ATOM 763 C C . LEU A 1 96 ? -15.511 9.699 6.799 1.00 59.84 96 LEU A C 1
ATOM 765 O O . LEU A 1 96 ? -14.989 8.965 5.956 1.00 59.84 96 LEU A O 1
ATOM 769 N N . ASP A 1 97 ? -16.488 10.564 6.517 1.00 63.16 97 ASP A N 1
ATOM 770 C CA . ASP A 1 97 ? -16.841 10.928 5.153 1.00 63.16 97 ASP A CA 1
ATOM 771 C C . ASP A 1 97 ? -15.723 11.828 4.628 1.00 63.16 97 ASP A C 1
ATOM 773 O O . ASP A 1 97 ? -15.707 13.047 4.805 1.00 63.16 97 ASP A O 1
ATOM 777 N N . LEU A 1 98 ? -14.719 11.184 4.035 1.00 57.66 98 LEU A N 1
ATOM 778 C CA . LEU A 1 98 ? -13.737 11.847 3.195 1.00 57.66 98 LEU A CA 1
ATOM 779 C C . LEU A 1 98 ? -14.523 12.370 1.989 1.00 57.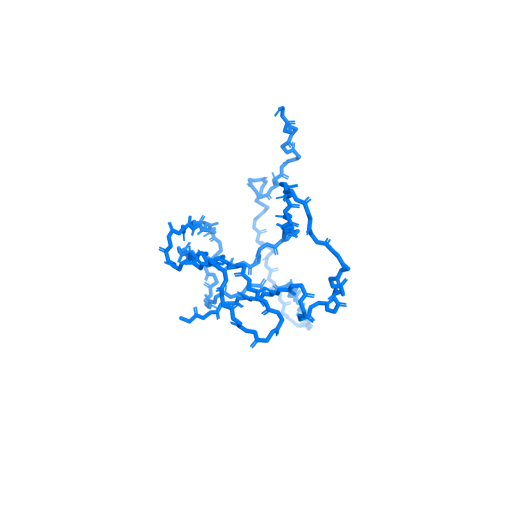66 98 LEU A C 1
ATOM 781 O O . LEU A 1 98 ? -14.739 11.630 1.031 1.00 57.66 98 LEU A O 1
ATOM 785 N N . GLY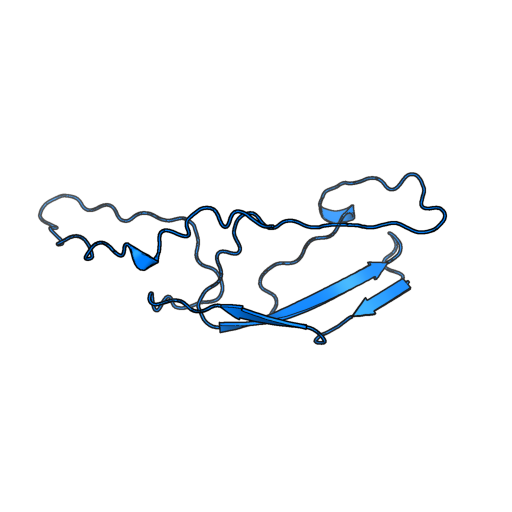 A 1 99 ? -15.051 13.593 2.082 1.00 57.81 99 GLY A N 1
ATOM 786 C CA . GLY A 1 99 ? -15.627 14.280 0.929 1.00 57.81 99 GLY A CA 1
ATOM 787 C C . GLY A 1 99 ? -14.640 14.248 -0.239 1.00 57.81 99 GLY A C 1
ATOM 788 O O . GLY A 1 99 ? -13.432 14.129 -0.020 1.00 57.81 99 GLY A O 1
ATOM 789 N N . GLU A 1 100 ? -15.148 14.308 -1.470 1.00 52.56 100 GLU A N 1
ATOM 790 C CA . GLU A 1 100 ? -14.291 14.488 -2.641 1.00 52.56 100 GLU A CA 1
ATOM 791 C C . GLU A 1 100 ? -13.457 15.756 -2.419 1.00 52.56 100 GLU A C 1
ATOM 793 O O . GLU A 1 100 ? -13.983 16.868 -2.389 1.00 52.56 100 GLU A O 1
ATOM 798 N N . ASP A 1 101 ? -12.158 15.580 -2.172 1.00 54.31 101 ASP A N 1
ATOM 799 C CA . ASP A 1 101 ? -11.199 16.672 -2.253 1.00 54.31 101 ASP A CA 1
ATOM 800 C C . ASP A 1 101 ? -11.155 17.049 -3.741 1.00 54.31 101 ASP A C 1
ATOM 802 O O . ASP A 1 101 ? -10.536 16.349 -4.548 1.00 54.31 101 ASP A O 1
ATOM 806 N N . ASP A 1 102 ? -11.866 18.116 -4.115 1.00 47.19 102 ASP A N 1
ATOM 807 C CA . ASP A 1 102 ? -11.733 18.775 -5.414 1.00 47.19 102 ASP A CA 1
ATOM 808 C C . ASP A 1 102 ? -10.300 19.324 -5.509 1.00 47.19 102 ASP A C 1
ATOM 810 O O . ASP A 1 102 ? -10.005 20.462 -5.138 1.00 47.19 102 ASP A O 1
ATOM 814 N N . GLY A 1 103 ? -9.378 18.461 -5.938 1.00 44.94 103 GLY A N 1
ATOM 815 C CA . GLY A 1 103 ? -7.974 18.786 -6.141 1.00 44.94 103 GLY A CA 1
ATOM 816 C C . GLY A 1 103 ? -7.825 19.884 -7.191 1.00 44.94 103 GLY A C 1
ATOM 817 O O . GLY A 1 103 ? -8.041 19.638 -8.379 1.00 44.94 103 GLY A O 1
ATOM 818 N N . GLY A 1 104 ? -7.479 21.088 -6.730 1.00 35.50 104 GLY A N 1
ATOM 819 C CA . GLY A 1 104 ? -7.053 22.217 -7.562 1.00 35.50 104 GLY A CA 1
ATOM 820 C C . GLY A 1 104 ? -5.641 22.076 -8.116 1.00 35.50 104 GLY A C 1
ATOM 821 O O . GLY A 1 104 ? -4.849 21.272 -7.571 1.00 35.50 104 GLY A O 1
#

Sequence (104 aa):
MQVYGTNTDIEDFRPVRLAGEGEVRLTLEGLRLVEGTYLVDVAAHKRDGTPYDYHQGLYSLRVKSRTKDVGLYRPLHRWSFAGGIAFAPPAPREELDLGEDDGG

pLDDT: mean 87.99, std 12.44, range [35.5, 97.31]

Radius of gyration: 19.85 Å; chains: 1; bounding box: 50×38×46 Å

Foldseek 3Di:
DDDDDDDCVNVPHDDDDDDDDDDDDDDDPDPQFAFDKDFDKDFDADPVRHTPDIDPRPDIDGDDDPDHDPDTGHDDDDDDDDDPDDDDDPDDDVVPPPDPPPDD

Secondary structure (DSSP, 8-state):
-------TTTTT-------S--------S---BPSEEEEEEEEEE-TTS-EEEEEEEEEEEEE--SS---SSB---------TT---PPPPP-GGG--------